Protein AF-A0A3D1IEH5-F1 (afdb_monomer)

pLDDT: mean 81.84, std 12.42, range [46.44, 93.25]

Sequence (68 aa):
TALHGAVIRGSGPLVLFLMDQGADLEASNKKGWTPLTIAEGVFYSNTGKRWPEMERLLLEVGARPTGH

Radius of gyration: 10.88 Å; Cα contacts (8 Å, |Δi|>4): 80; chains: 1; bounding box: 31×26×21 Å

Structure (mmCIF, N/CA/C/O backbone):
data_AF-A0A3D1IEH5-F1
#
_entry.id   AF-A0A3D1IEH5-F1
#
loop_
_atom_site.group_PDB
_atom_site.id
_atom_site.type_symbol
_atom_site.label_atom_id
_atom_site.label_alt_id
_atom_site.label_comp_id
_atom_site.label_asym_id
_atom_site.label_entity_id
_atom_site.label_seq_id
_atom_site.pdbx_PDB_ins_code
_atom_site.Cartn_x
_atom_site.Cartn_y
_atom_site.Cartn_z
_atom_site.occupancy
_atom_site.B_iso_or_equiv
_atom_site.auth_seq_id
_atom_site.auth_comp_id
_atom_site.auth_asym_id
_atom_site.auth_atom_id
_atom_site.pdbx_PDB_model_num
ATOM 1 N N . THR A 1 1 ? 3.771 -0.300 8.353 1.00 81.50 1 THR A N 1
ATOM 2 C CA . THR A 1 1 ? 2.581 -0.987 8.909 1.00 81.50 1 THR A CA 1
ATOM 3 C C . THR A 1 1 ? 2.503 -2.406 8.354 1.00 81.50 1 THR A C 1
ATOM 5 O O . THR A 1 1 ? 3.373 -2.765 7.563 1.00 81.50 1 THR A O 1
ATOM 8 N N . ALA A 1 2 ? 1.509 -3.218 8.743 1.00 86.88 2 ALA A N 1
ATOM 9 C CA . ALA A 1 2 ? 1.319 -4.574 8.201 1.00 86.88 2 ALA A CA 1
ATOM 10 C C . ALA A 1 2 ? 1.194 -4.578 6.664 1.00 86.88 2 ALA A C 1
ATOM 12 O O . ALA A 1 2 ? 1.835 -5.388 5.994 1.00 86.88 2 ALA A O 1
ATOM 13 N N . LEU A 1 3 ? 0.477 -3.591 6.114 1.00 88.62 3 LEU A N 1
ATOM 14 C CA . LEU A 1 3 ? 0.260 -3.428 4.677 1.00 88.62 3 LEU A CA 1
ATOM 15 C C . LEU A 1 3 ? 1.562 -3.198 3.896 1.00 88.62 3 LEU A C 1
ATOM 17 O O . LEU A 1 3 ? 1.768 -3.794 2.846 1.00 88.62 3 LEU A O 1
ATOM 21 N N . HIS A 1 4 ? 2.513 -2.448 4.462 1.00 88.44 4 HIS A N 1
ATOM 22 C CA . HIS A 1 4 ? 3.834 -2.267 3.843 1.00 88.44 4 H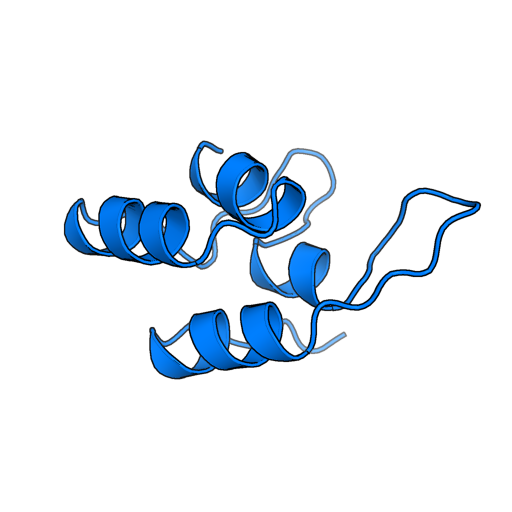IS A CA 1
ATOM 23 C C . HIS A 1 4 ? 4.580 -3.597 3.711 1.00 88.44 4 HIS A C 1
ATOM 25 O O . HIS A 1 4 ? 5.219 -3.858 2.700 1.00 88.44 4 HIS A O 1
ATOM 31 N N . GLY A 1 5 ? 4.492 -4.456 4.731 1.00 87.50 5 GLY A N 1
ATOM 32 C CA . GLY A 1 5 ? 5.109 -5.780 4.693 1.00 87.50 5 GLY A CA 1
ATOM 33 C C . GLY A 1 5 ? 4.466 -6.702 3.656 1.00 87.50 5 GLY A C 1
ATOM 34 O O . GLY A 1 5 ? 5.165 -7.526 3.073 1.00 87.50 5 GLY A O 1
ATOM 35 N N . ALA A 1 6 ? 3.161 -6.566 3.409 1.00 90.06 6 ALA A N 1
ATOM 36 C CA . ALA A 1 6 ? 2.457 -7.314 2.368 1.00 90.06 6 ALA A CA 1
ATOM 37 C C . ALA A 1 6 ? 2.899 -6.892 0.959 1.00 90.06 6 ALA A C 1
ATOM 39 O O . ALA A 1 6 ? 3.208 -7.754 0.134 1.00 90.06 6 ALA A O 1
ATOM 40 N N . VAL A 1 7 ? 3.034 -5.581 0.733 1.00 88.56 7 VAL A N 1
ATOM 41 C CA . VAL A 1 7 ? 3.544 -5.014 -0.525 1.00 88.56 7 VAL A CA 1
ATOM 42 C C . VAL A 1 7 ? 5.002 -5.410 -0.766 1.00 88.56 7 VAL A C 1
ATOM 44 O O . VAL A 1 7 ? 5.313 -5.918 -1.837 1.00 88.56 7 VAL A O 1
ATOM 47 N N . ILE A 1 8 ? 5.885 -5.279 0.235 1.00 85.19 8 ILE A N 1
ATOM 48 C CA . ILE A 1 8 ? 7.304 -5.686 0.131 1.00 85.19 8 ILE A CA 1
ATOM 49 C C . ILE A 1 8 ? 7.437 -7.179 -0.197 1.00 85.19 8 ILE A C 1
ATOM 51 O O . ILE A 1 8 ? 8.351 -7.589 -0.910 1.00 85.19 8 ILE A O 1
ATOM 55 N N . ARG A 1 9 ? 6.526 -8.010 0.322 1.00 85.00 9 ARG A N 1
ATOM 56 C CA . ARG A 1 9 ? 6.483 -9.445 0.015 1.00 85.00 9 ARG A CA 1
ATOM 57 C C . ARG A 1 9 ? 5.888 -9.760 -1.359 1.00 85.00 9 ARG A C 1
ATOM 59 O O . ARG A 1 9 ? 5.957 -10.913 -1.771 1.00 85.00 9 ARG A O 1
ATOM 66 N N . GLY A 1 10 ? 5.293 -8.788 -2.052 1.00 86.25 10 GLY A N 1
ATOM 67 C CA . GLY A 1 10 ? 4.581 -9.024 -3.306 1.00 86.25 10 GLY A CA 1
ATOM 68 C C . GLY A 1 10 ? 3.322 -9.882 -3.131 1.00 86.25 10 GLY A C 1
ATOM 69 O O . GLY A 1 10 ? 2.916 -10.565 -4.066 1.00 86.25 10 GLY A O 1
ATOM 70 N N . SER A 1 11 ? 2.721 -9.905 -1.936 1.00 90.19 11 SER A N 1
ATOM 71 C CA . SER A 1 11 ? 1.600 -10.798 -1.623 1.00 90.19 11 SER A CA 1
ATOM 72 C C . SER A 1 11 ? 0.254 -10.090 -1.784 1.00 90.19 11 SER A C 1
ATOM 74 O O . SER A 1 11 ? -0.257 -9.492 -0.839 1.00 90.19 11 SER A O 1
ATOM 76 N N . GLY A 1 12 ? -0.334 -10.188 -2.979 1.00 89.38 12 GLY A N 1
ATOM 77 C CA . GLY A 1 12 ? -1.678 -9.669 -3.272 1.00 89.38 12 GLY A CA 1
ATOM 78 C C . GLY A 1 12 ? -2.768 -10.195 -2.322 1.00 89.38 12 GLY A C 1
ATOM 79 O O . GLY A 1 12 ? -3.497 -9.383 -1.757 1.00 89.38 12 GLY A O 1
ATOM 80 N N . PRO A 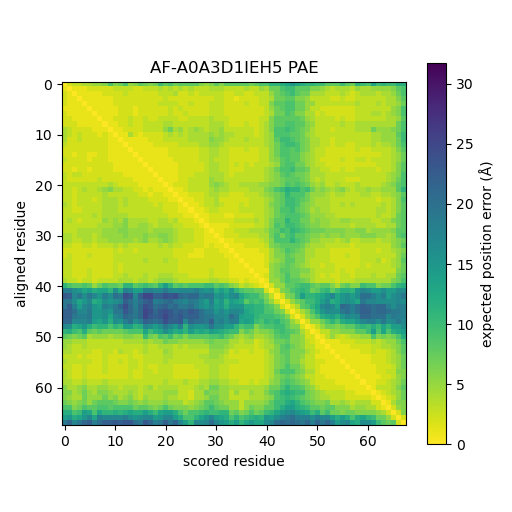1 13 ? -2.841 -11.513 -2.031 1.00 91.81 13 PRO A N 1
ATOM 81 C CA . PRO A 1 13 ? -3.820 -12.047 -1.081 1.00 91.81 13 PRO A CA 1
ATOM 82 C C . PRO A 1 13 ? -3.707 -11.434 0.318 1.00 91.81 13 PRO A C 1
ATOM 84 O O . PRO A 1 13 ? -4.716 -11.188 0.970 1.00 91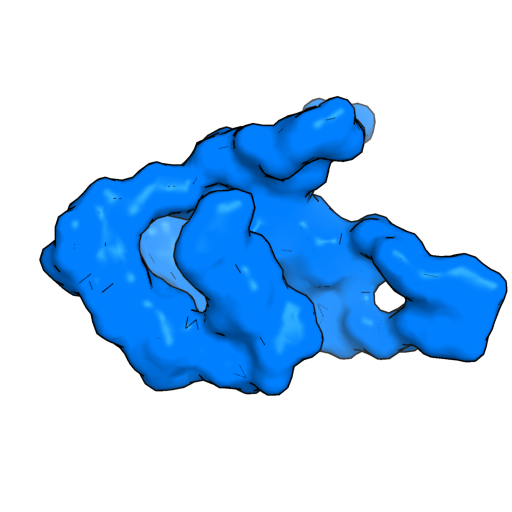.81 13 PRO A O 1
ATOM 87 N N . LEU A 1 14 ? -2.484 -11.148 0.778 1.00 91.19 14 LEU A N 1
ATOM 88 C CA . LEU A 1 14 ? -2.266 -10.520 2.078 1.00 91.19 14 LEU A CA 1
ATOM 89 C C . LEU A 1 14 ? -2.671 -9.040 2.072 1.00 91.19 14 LEU A C 1
ATOM 91 O O . LEU A 1 14 ? -3.161 -8.546 3.082 1.00 91.19 14 LEU A O 1
ATOM 95 N N . VAL A 1 15 ? -2.492 -8.339 0.949 1.00 91.06 15 VAL A N 1
ATOM 96 C CA . VAL A 1 15 ? -2.992 -6.967 0.776 1.00 91.06 15 VAL A CA 1
ATOM 97 C C . VAL A 1 15 ? -4.518 -6.941 0.835 1.00 91.06 15 VAL A C 1
ATOM 99 O O . VAL A 1 15 ? -5.065 -6.167 1.615 1.00 91.06 15 VAL A O 1
ATOM 102 N N . LEU A 1 16 ? -5.192 -7.826 0.095 1.00 90.94 16 LEU A N 1
ATOM 103 C CA . LEU A 1 16 ? -6.655 -7.940 0.110 1.00 90.94 16 LEU A CA 1
ATOM 104 C C . LEU A 1 16 ? -7.186 -8.293 1.502 1.00 90.94 16 LEU A C 1
ATOM 106 O O . LEU A 1 16 ? -8.136 -7.677 1.971 1.00 90.94 16 LEU A O 1
ATOM 110 N N . PHE A 1 17 ? -6.535 -9.232 2.193 1.00 93.25 17 PHE A N 1
ATOM 111 C CA . PHE A 1 17 ? -6.895 -9.588 3.564 1.00 93.25 17 PHE A CA 1
ATOM 112 C C . PHE A 1 17 ? -6.770 -8.395 4.518 1.00 93.25 17 PHE A C 1
ATOM 114 O O . PHE A 1 17 ? -7.669 -8.131 5.304 1.00 93.25 17 PHE A O 1
ATOM 121 N N . LEU A 1 18 ? -5.666 -7.648 4.454 1.00 91.12 18 LEU A N 1
ATOM 122 C CA . LEU A 1 18 ? -5.478 -6.476 5.309 1.00 91.12 18 LEU A CA 1
ATOM 123 C C . LEU A 1 18 ? -6.481 -5.365 4.978 1.00 91.12 18 LEU A C 1
ATOM 125 O O . LEU A 1 18 ? -6.978 -4.716 5.894 1.00 91.12 18 LEU A O 1
ATOM 129 N N . MET A 1 19 ? -6.801 -5.167 3.698 1.00 89.44 19 MET A N 1
ATOM 130 C CA . MET A 1 19 ? -7.826 -4.219 3.259 1.00 89.44 19 MET A CA 1
ATOM 131 C C . MET A 1 19 ? -9.205 -4.575 3.825 1.00 89.44 19 MET A C 1
ATOM 133 O O . MET A 1 19 ? -9.872 -3.700 4.367 1.00 89.44 19 MET A O 1
ATOM 137 N N . ASP A 1 20 ? -9.606 -5.847 3.756 1.00 91.00 20 ASP A N 1
ATOM 138 C CA . ASP A 1 20 ? -10.871 -6.338 4.324 1.00 91.00 20 ASP A CA 1
ATOM 139 C C . ASP A 1 20 ? -10.967 -6.076 5.838 1.00 91.00 20 ASP A C 1
ATOM 141 O O . ASP A 1 20 ? -12.024 -5.741 6.365 1.00 91.00 20 ASP A O 1
ATOM 145 N N . GLN A 1 21 ? -9.828 -6.107 6.532 1.00 91.88 21 GLN A N 1
ATOM 146 C CA . GLN A 1 21 ? -9.723 -5.747 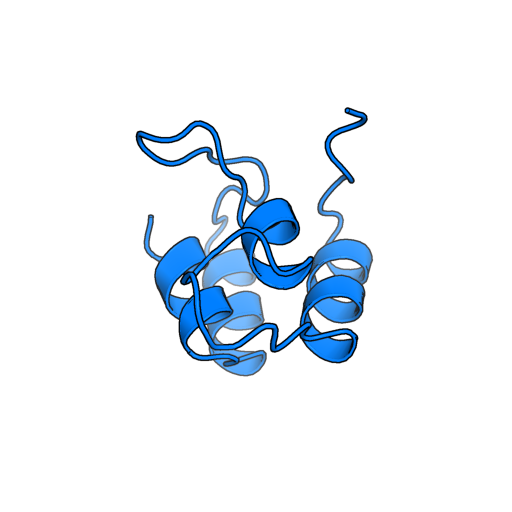7.949 1.00 91.88 21 GLN A CA 1
ATOM 147 C C . GLN A 1 21 ? -9.712 -4.228 8.217 1.00 91.88 21 GLN A C 1
ATOM 149 O O . GLN A 1 21 ? -9.503 -3.808 9.355 1.00 91.88 21 GLN A O 1
ATOM 154 N N . GLY A 1 22 ? -9.918 -3.389 7.197 1.00 89.12 22 GLY A N 1
ATOM 155 C CA . GLY A 1 22 ? -9.923 -1.931 7.318 1.00 89.12 22 GLY A CA 1
ATOM 156 C C . GLY A 1 22 ? -8.527 -1.313 7.409 1.00 89.12 22 GLY A C 1
ATOM 157 O O . GLY A 1 22 ? -8.359 -0.262 8.029 1.00 89.12 22 GLY A O 1
ATOM 158 N N . ALA A 1 23 ? -7.504 -1.962 6.841 1.00 89.69 23 ALA A N 1
ATOM 159 C CA . ALA A 1 23 ? -6.167 -1.383 6.803 1.00 89.69 23 ALA A CA 1
ATOM 160 C C . ALA A 1 23 ? -6.144 -0.079 5.997 1.00 89.69 23 ALA A C 1
ATOM 162 O O . ALA A 1 23 ? -6.630 -0.007 4.871 1.00 89.69 23 ALA A O 1
ATOM 163 N N . ASP A 1 24 ? -5.488 0.927 6.565 1.00 89.38 24 ASP A N 1
ATOM 164 C CA . ASP A 1 24 ? -5.266 2.209 5.911 1.00 89.38 24 ASP A CA 1
ATOM 165 C C . ASP A 1 24 ? -4.260 2.070 4.753 1.00 89.38 24 ASP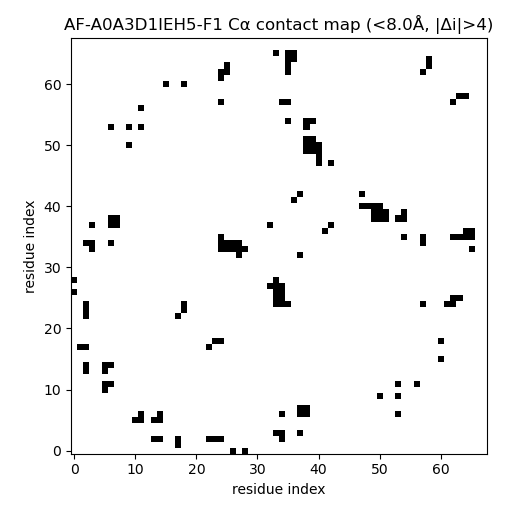 A C 1
ATOM 167 O O . ASP A 1 24 ? -3.078 1.756 4.957 1.00 89.38 24 ASP A O 1
ATOM 171 N N . LEU A 1 25 ? -4.762 2.292 3.535 1.00 87.50 25 LEU A N 1
ATOM 172 C CA . LEU A 1 25 ? -4.016 2.249 2.277 1.00 87.50 25 LEU A CA 1
ATOM 173 C C . LEU A 1 25 ? -3.110 3.474 2.080 1.00 87.50 25 LEU A C 1
ATOM 175 O O . LEU A 1 25 ? -2.140 3.387 1.328 1.00 87.50 25 LEU A O 1
ATOM 179 N N . GLU A 1 26 ? -3.394 4.588 2.758 1.00 89.19 26 GLU A N 1
ATOM 180 C CA . GLU A 1 26 ? -2.616 5.833 2.688 1.00 89.19 26 GLU A CA 1
ATOM 181 C C . GLU A 1 26 ? -1.637 5.975 3.863 1.00 89.19 26 GLU A C 1
ATOM 183 O O . GLU A 1 26 ? -0.875 6.942 3.941 1.00 89.19 26 GLU A O 1
ATOM 188 N N . ALA A 1 27 ? -1.595 4.981 4.758 1.00 88.69 27 ALA A N 1
ATOM 189 C CA . ALA A 1 27 ? -0.677 4.968 5.884 1.00 88.69 27 ALA A CA 1
ATOM 190 C C . ALA A 1 27 ? 0.766 5.142 5.402 1.00 88.69 27 ALA A C 1
ATOM 192 O O . ALA A 1 27 ? 1.274 4.333 4.627 1.00 88.69 27 ALA A O 1
ATOM 193 N N . SER A 1 28 ? 1.463 6.148 5.920 1.00 88.19 28 SER A N 1
ATOM 194 C CA . SER A 1 28 ? 2.876 6.364 5.623 1.00 88.19 28 SER A CA 1
ATOM 195 C C . SER A 1 28 ? 3.777 5.711 6.676 1.00 88.19 28 SER A C 1
ATOM 197 O O . SER A 1 28 ? 3.464 5.653 7.870 1.00 88.19 28 SER A O 1
ATOM 199 N N . ASN A 1 29 ? 4.917 5.160 6.254 1.00 85.44 29 ASN A N 1
ATOM 200 C CA . ASN A 1 29 ? 5.958 4.717 7.186 1.00 85.44 29 ASN A CA 1
ATOM 201 C C . ASN A 1 29 ? 6.820 5.896 7.683 1.00 85.44 29 ASN A C 1
ATOM 203 O O . ASN A 1 29 ? 6.644 7.044 7.291 1.00 85.44 29 ASN A O 1
ATOM 207 N N . LYS A 1 30 ? 7.841 5.599 8.501 1.00 84.81 30 LYS A N 1
ATOM 208 C CA . LYS A 1 30 ? 8.811 6.594 9.007 1.00 84.81 30 LYS A CA 1
ATOM 209 C C . LYS A 1 30 ? 9.581 7.362 7.916 1.00 84.81 30 LYS A C 1
ATOM 211 O O . LYS A 1 30 ? 10.233 8.346 8.235 1.00 84.81 30 LYS A O 1
ATOM 216 N N . LYS A 1 31 ? 9.558 6.892 6.667 1.00 82.00 31 LYS A N 1
ATOM 217 C CA . LYS A 1 31 ? 10.171 7.543 5.501 1.00 82.00 31 LYS A CA 1
ATOM 218 C C . LYS A 1 31 ? 9.155 8.334 4.664 1.00 82.00 31 LYS A C 1
ATOM 220 O O . LYS A 1 31 ? 9.527 8.850 3.619 1.00 82.00 31 LYS A O 1
ATOM 225 N N . GLY A 1 32 ? 7.894 8.407 5.095 1.00 86.00 32 GLY A N 1
ATOM 226 C CA . GLY A 1 32 ? 6.817 9.058 4.350 1.00 86.00 32 GLY A CA 1
ATOM 227 C C . GLY A 1 32 ? 6.268 8.229 3.186 1.00 86.00 32 GLY A C 1
ATOM 228 O O . GLY A 1 32 ? 5.495 8.751 2.396 1.00 86.00 32 GLY A O 1
ATOM 229 N N . TRP A 1 33 ? 6.651 6.955 3.051 1.00 86.00 33 TRP A N 1
ATOM 230 C CA . TRP A 1 33 ? 6.192 6.121 1.937 1.00 86.00 33 TRP A CA 1
ATOM 231 C C . TRP A 1 33 ? 4.868 5.462 2.256 1.00 86.00 33 TRP A C 1
ATOM 233 O O . TRP A 1 33 ? 4.735 4.869 3.327 1.00 86.00 33 TRP A O 1
ATOM 243 N N . THR A 1 34 ? 3.949 5.514 1.300 1.00 89.56 34 THR A N 1
ATOM 244 C CA . THR A 1 34 ? 2.710 4.740 1.331 1.00 89.56 34 THR A CA 1
ATOM 245 C C . THR A 1 34 ? 2.957 3.328 0.775 1.00 89.56 34 THR A C 1
ATOM 247 O O . THR A 1 34 ? 3.970 3.082 0.108 1.00 89.56 34 THR A O 1
ATOM 250 N N . PRO A 1 35 ? 2.043 2.373 1.013 1.00 89.12 35 PRO A N 1
ATOM 251 C CA . PRO A 1 35 ? 2.025 1.087 0.323 1.00 89.12 35 PRO A CA 1
ATOM 252 C C . PRO A 1 35 ? 2.173 1.218 -1.197 1.00 89.12 35 PRO A C 1
ATOM 254 O O . PRO A 1 35 ? 2.916 0.445 -1.800 1.00 89.12 35 PRO A O 1
ATOM 257 N N . LEU A 1 36 ? 1.526 2.214 -1.807 1.00 88.00 36 LEU A N 1
ATOM 258 C CA . LEU A 1 36 ? 1.601 2.445 -3.247 1.00 88.00 36 LEU A CA 1
ATOM 259 C C . LEU A 1 36 ? 2.990 2.924 -3.675 1.00 88.00 36 LEU A C 1
ATOM 261 O O . LEU A 1 36 ? 3.575 2.323 -4.570 1.00 88.00 36 LEU A O 1
ATOM 265 N N . THR A 1 37 ? 3.584 3.876 -2.950 1.00 85.69 37 THR A N 1
ATOM 266 C CA . THR A 1 37 ? 4.962 4.340 -3.195 1.00 85.69 37 THR A CA 1
ATOM 267 C C . THR A 1 37 ? 5.975 3.184 -3.141 1.00 85.69 37 THR A C 1
ATOM 269 O O . THR A 1 37 ? 6.955 3.145 -3.886 1.00 85.69 37 THR A O 1
ATOM 272 N N . ILE A 1 38 ? 5.743 2.194 -2.272 1.00 84.38 38 ILE A N 1
ATOM 273 C CA . ILE A 1 38 ? 6.573 0.982 -2.205 1.00 84.38 38 ILE A CA 1
ATOM 274 C C . ILE A 1 38 ? 6.363 0.093 -3.437 1.00 84.38 38 ILE A C 1
ATOM 276 O O . ILE A 1 38 ? 7.343 -0.416 -3.984 1.00 84.38 38 ILE A O 1
ATOM 280 N N . ALA A 1 39 ? 5.119 -0.096 -3.884 1.00 84.88 39 ALA A N 1
ATOM 281 C CA . ALA A 1 39 ? 4.806 -0.883 -5.079 1.00 84.88 39 ALA A CA 1
ATOM 282 C C . ALA A 1 39 ? 5.377 -0.258 -6.368 1.00 84.88 39 ALA A C 1
ATOM 284 O O . ALA A 1 39 ? 5.859 -0.986 -7.243 1.00 84.88 39 ALA A O 1
ATOM 285 N N . GLU A 1 40 ? 5.397 1.078 -6.441 1.00 82.75 40 GLU A N 1
ATOM 286 C CA . GLU A 1 40 ? 5.982 1.866 -7.536 1.00 82.75 40 GLU A CA 1
ATOM 287 C C . GLU A 1 40 ? 7.510 1.711 -7.645 1.00 82.75 40 GLU A C 1
ATOM 289 O O . GLU A 1 40 ? 8.096 2.003 -8.688 1.00 82.75 40 GLU A O 1
ATOM 294 N N . GLY A 1 41 ? 8.166 1.163 -6.616 1.00 71.31 41 GLY A N 1
ATOM 295 C CA . GLY A 1 41 ? 9.580 0.789 -6.672 1.00 71.31 41 GLY A CA 1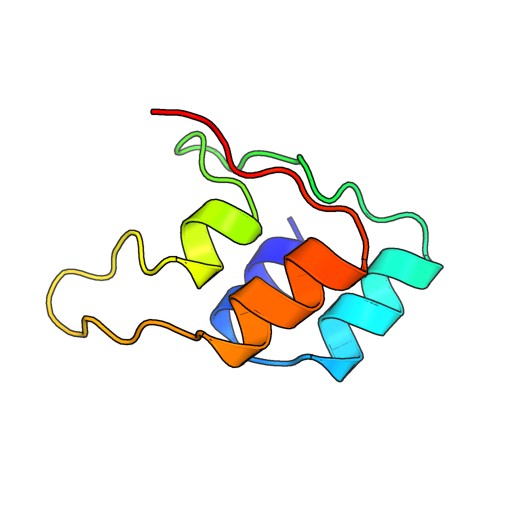
ATOM 296 C C . GLY A 1 41 ? 10.522 1.760 -5.964 1.00 71.31 41 GLY A C 1
ATOM 297 O O . GLY A 1 41 ? 11.719 1.779 -6.264 1.00 7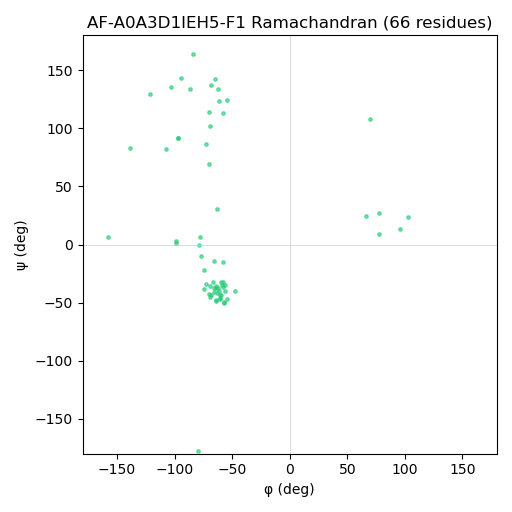1.31 41 GLY A O 1
ATOM 298 N N . VAL A 1 42 ? 10.024 2.539 -4.998 1.00 64.62 42 VAL A N 1
ATOM 299 C CA . VAL A 1 42 ? 10.850 3.428 -4.169 1.00 64.62 42 VAL A CA 1
ATOM 300 C C . VAL A 1 42 ? 11.685 2.591 -3.174 1.00 64.62 42 VAL A C 1
ATOM 302 O O . VAL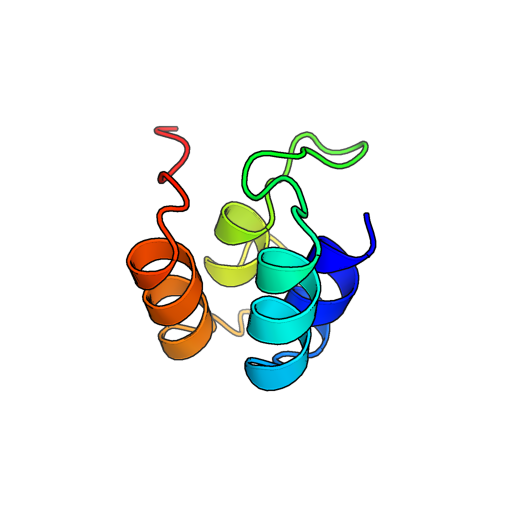 A 1 42 ? 11.323 2.359 -2.027 1.00 64.62 42 VAL A O 1
ATOM 305 N N . PHE A 1 43 ? 12.852 2.167 -3.673 1.00 63.78 43 PHE A N 1
ATOM 306 C CA . PHE A 1 43 ? 14.099 1.782 -2.994 1.00 63.78 43 PHE A CA 1
ATOM 307 C C . PHE A 1 43 ? 14.163 0.487 -2.163 1.00 63.78 43 PHE A C 1
ATOM 309 O O . PHE A 1 43 ? 13.886 0.465 -0.965 1.00 63.78 43 PHE A O 1
ATOM 316 N N . TYR A 1 44 ? 14.881 -0.488 -2.729 1.00 47.56 44 TYR A N 1
ATOM 317 C CA . TYR A 1 44 ? 16.199 -0.835 -2.178 1.00 47.56 44 TYR A CA 1
ATOM 318 C C . TYR A 1 44 ? 17.259 -0.667 -3.279 1.00 47.56 44 TYR A C 1
ATOM 320 O O . TYR A 1 44 ? 17.086 -1.146 -4.398 1.00 47.56 44 TYR A O 1
ATOM 328 N N . SER A 1 45 ? 18.335 0.054 -2.960 1.00 50.03 45 SER A N 1
ATOM 329 C CA . SER A 1 45 ? 19.342 0.653 -3.852 1.00 50.03 45 SER A CA 1
ATOM 330 C C . SER A 1 45 ? 20.205 -0.290 -4.717 1.00 50.03 45 SER A C 1
ATOM 332 O O . SER A 1 45 ? 21.343 0.051 -5.010 1.00 50.03 45 SER A O 1
ATOM 334 N N . ASN A 1 46 ? 19.715 -1.456 -5.144 1.00 51.09 46 ASN A N 1
ATOM 335 C CA . ASN A 1 46 ? 20.367 -2.278 -6.178 1.00 51.09 46 ASN A CA 1
ATOM 336 C C . ASN A 1 46 ? 19.414 -3.263 -6.894 1.00 51.09 46 ASN A C 1
ATOM 338 O O . ASN A 1 46 ? 19.849 -4.105 -7.674 1.00 51.09 46 ASN A O 1
ATOM 342 N N . THR A 1 47 ? 18.108 -3.193 -6.623 1.00 52.75 47 THR A N 1
ATOM 343 C CA . THR A 1 47 ? 17.092 -4.076 -7.213 1.00 52.75 47 THR A CA 1
ATOM 344 C C . THR A 1 47 ? 15.871 -3.240 -7.556 1.00 52.75 47 THR A C 1
ATOM 346 O O . THR A 1 47 ? 14.932 -3.148 -6.769 1.00 52.75 47 THR A O 1
ATOM 349 N N . GLY A 1 48 ? 15.895 -2.591 -8.720 1.00 55.34 48 GLY A N 1
ATOM 350 C CA . GLY A 1 48 ? 14.746 -1.870 -9.271 1.00 55.34 48 GLY A CA 1
ATOM 351 C C . GLY A 1 48 ? 13.654 -2.844 -9.710 1.00 55.34 48 GLY A C 1
ATOM 352 O O . GLY A 1 48 ? 13.440 -3.043 -10.900 1.00 55.34 48 GLY A O 1
ATOM 353 N N . LYS A 1 49 ? 13.000 -3.513 -8.758 1.00 61.34 49 LYS A N 1
ATOM 354 C CA . LYS A 1 49 ? 11.884 -4.412 -9.039 1.00 61.34 49 LYS A CA 1
ATOM 355 C C .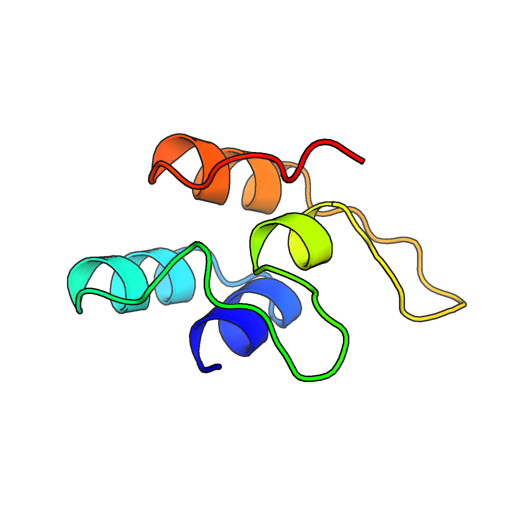 LYS A 1 49 ? 10.589 -3.638 -8.820 1.00 61.34 49 LYS A C 1
ATOM 357 O O . LYS A 1 49 ? 10.084 -3.574 -7.706 1.00 61.34 49 LYS A O 1
ATOM 362 N N . ARG A 1 50 ? 10.081 -3.018 -9.887 1.00 65.31 50 ARG A N 1
ATOM 363 C CA . ARG A 1 50 ? 8.716 -2.478 -9.911 1.00 65.31 50 ARG A CA 1
ATOM 364 C C . ARG A 1 50 ? 7.735 -3.649 -9.882 1.00 65.31 50 ARG A C 1
ATOM 366 O O . ARG A 1 50 ? 7.942 -4.632 -10.597 1.00 65.31 50 ARG A O 1
ATOM 373 N N . TRP A 1 51 ? 6.675 -3.545 -9.085 1.00 77.38 51 TRP A N 1
ATOM 374 C CA . TRP A 1 51 ? 5.583 -4.519 -9.075 1.00 77.38 51 TRP A CA 1
ATOM 375 C C . TRP A 1 51 ? 4.337 -3.913 -9.727 1.00 77.38 51 TRP A C 1
ATOM 377 O O . TRP A 1 51 ? 3.441 -3.470 -9.013 1.00 77.38 51 TRP A O 1
ATOM 387 N N . PRO A 1 52 ? 4.240 -3.916 -11.070 1.00 81.50 52 PRO A N 1
ATOM 388 C CA . PRO A 1 52 ? 3.096 -3.327 -11.769 1.00 81.50 52 PRO A CA 1
ATOM 389 C C . PRO A 1 52 ? 1.764 -3.981 -11.378 1.00 81.50 52 PRO A C 1
ATOM 391 O O . PRO A 1 52 ? 0.745 -3.306 -11.309 1.00 81.50 52 PRO A O 1
ATOM 394 N N . GLU A 1 53 ? 1.772 -5.277 -11.058 1.00 85.00 53 GLU A N 1
ATOM 395 C CA . GLU A 1 53 ? 0.575 -5.975 -10.577 1.00 85.00 53 GLU A CA 1
ATOM 396 C C . GLU A 1 53 ? 0.154 -5.516 -9.175 1.00 85.00 53 GLU A C 1
ATOM 398 O O . GLU A 1 53 ? -1.029 -5.402 -8.880 1.00 85.00 53 GLU A O 1
ATOM 403 N N . MET A 1 54 ? 1.121 -5.202 -8.310 1.00 87.19 54 MET A N 1
ATOM 404 C CA . MET A 1 54 ? 0.834 -4.706 -6.964 1.00 87.19 54 MET A CA 1
ATOM 405 C C . MET A 1 54 ? 0.353 -3.256 -6.997 1.00 87.19 54 MET A C 1
ATOM 407 O O . MET A 1 54 ? -0.545 -2.891 -6.250 1.00 87.19 54 MET A O 1
ATOM 411 N N . GLU A 1 55 ? 0.935 -2.444 -7.878 1.00 88.38 55 GLU A N 1
ATOM 412 C CA . GLU A 1 55 ? 0.470 -1.089 -8.170 1.00 88.38 55 GLU A CA 1
ATOM 413 C C . GLU A 1 55 ? -0.990 -1.121 -8.631 1.00 88.38 55 GLU A C 1
ATOM 415 O O . GLU A 1 55 ? -1.832 -0.449 -8.043 1.00 88.38 55 GLU A O 1
ATOM 420 N N . ARG A 1 56 ? -1.315 -1.980 -9.608 1.00 88.69 56 ARG A N 1
ATOM 421 C CA . ARG A 1 56 ? -2.692 -2.187 -10.074 1.00 88.69 56 ARG A CA 1
ATOM 422 C C . ARG A 1 56 ? -3.626 -2.616 -8.958 1.00 88.69 56 ARG A C 1
ATOM 424 O O . ARG A 1 56 ? -4.652 -1.977 -8.782 1.00 88.69 56 ARG A O 1
ATOM 431 N N . LEU A 1 57 ? -3.245 -3.626 -8.182 1.00 90.12 57 LEU A N 1
ATOM 432 C CA . LEU A 1 57 ? -4.075 -4.114 -7.089 1.00 90.12 57 LEU A CA 1
ATOM 433 C C . LEU A 1 57 ? -4.340 -3.014 -6.057 1.00 90.12 57 LEU A C 1
ATOM 435 O O . LEU A 1 57 ? -5.476 -2.850 -5.633 1.00 90.12 57 LEU A O 1
ATOM 439 N N . LEU A 1 58 ? -3.322 -2.227 -5.692 1.00 89.06 58 LEU A N 1
ATOM 440 C CA . LEU A 1 58 ? -3.475 -1.092 -4.779 1.00 89.06 58 LEU A CA 1
ATOM 441 C C . LEU A 1 58 ? -4.407 -0.014 -5.354 1.00 89.06 58 LEU A C 1
ATOM 443 O O . LEU A 1 58 ? -5.255 0.497 -4.628 1.00 89.06 58 LEU A O 1
ATOM 447 N N . LEU A 1 59 ? -4.302 0.298 -6.647 1.00 89.31 59 LEU A N 1
ATOM 448 C CA . LEU A 1 59 ? -5.210 1.232 -7.321 1.00 89.31 59 LEU A CA 1
ATOM 449 C C . LEU A 1 59 ? -6.649 0.692 -7.391 1.00 89.31 59 LEU A C 1
ATOM 451 O O . LEU A 1 59 ? -7.592 1.445 -7.158 1.00 89.31 59 LEU A O 1
ATOM 455 N N . GLU A 1 60 ? -6.830 -0.603 -7.663 1.00 89.69 60 GLU A N 1
ATOM 456 C CA . GLU A 1 60 ? -8.142 -1.266 -7.706 1.00 89.69 60 GLU A CA 1
ATOM 457 C C . GLU A 1 60 ? -8.839 -1.257 -6.343 1.00 89.69 60 GLU A C 1
ATOM 459 O O . GLU A 1 60 ? -10.051 -1.054 -6.276 1.00 89.69 60 GLU A O 1
ATOM 464 N N . VAL A 1 61 ? -8.083 -1.412 -5.252 1.00 87.44 61 VAL A N 1
ATOM 465 C CA . VAL A 1 61 ? -8.627 -1.305 -3.888 1.00 87.44 61 VAL A CA 1
ATOM 466 C C . VAL A 1 61 ? -8.830 0.141 -3.418 1.00 87.44 61 VAL A C 1
ATOM 468 O O . VAL A 1 61 ? -9.303 0.364 -2.305 1.00 87.44 61 VAL A O 1
ATOM 471 N N . GLY A 1 62 ? -8.506 1.132 -4.255 1.00 86.25 62 GLY A N 1
ATOM 472 C CA . GLY A 1 62 ? -8.763 2.548 -3.994 1.00 86.25 62 GLY A CA 1
ATOM 473 C C . GLY A 1 62 ? -7.593 3.332 -3.394 1.00 86.25 62 GLY A C 1
ATOM 474 O O . GLY A 1 62 ? -7.800 4.459 -2.941 1.00 86.25 62 GLY A O 1
ATOM 475 N N . ALA A 1 63 ? -6.371 2.788 -3.392 1.00 87.12 63 ALA A N 1
ATOM 476 C CA . ALA A 1 63 ? -5.186 3.561 -3.026 1.00 87.12 63 ALA A CA 1
ATOM 477 C C . ALA A 1 63 ? -4.949 4.684 -4.045 1.00 87.12 63 ALA A C 1
ATOM 479 O O . ALA A 1 63 ? -5.138 4.506 -5.251 1.00 87.12 63 ALA A O 1
ATOM 480 N N . ARG A 1 64 ? -4.513 5.851 -3.567 1.00 85.62 64 ARG A N 1
ATOM 481 C CA . ARG A 1 64 ? -4.266 7.020 -4.414 1.00 85.62 64 ARG A CA 1
ATOM 482 C C . ARG A 1 64 ? -2.775 7.215 -4.663 1.00 85.62 64 ARG A C 1
ATOM 484 O O . ARG A 1 64 ? -2.006 7.147 -3.703 1.00 85.62 64 ARG A O 1
ATOM 491 N N . PRO A 1 65 ? -2.359 7.508 -5.911 1.00 77.88 65 PRO A N 1
ATOM 492 C CA . PRO A 1 65 ? -0.988 7.909 -6.187 1.00 77.88 65 PRO A CA 1
ATOM 493 C C . PRO A 1 65 ? -0.689 9.194 -5.425 1.00 77.88 65 PRO A C 1
ATOM 495 O O . PRO A 1 65 ? -1.385 10.202 -5.569 1.00 77.88 65 PRO A O 1
ATOM 498 N N . THR A 1 66 ? 0.349 9.154 -4.597 1.00 68.62 66 THR A N 1
ATOM 499 C CA . THR A 1 66 ? 0.900 10.361 -3.993 1.00 68.62 66 THR A CA 1
ATOM 500 C C . THR A 1 66 ? 1.559 11.155 -5.111 1.00 68.62 66 THR A C 1
ATOM 502 O O . THR A 1 66 ? 2.637 10.789 -5.570 1.00 68.62 66 THR A O 1
ATOM 505 N N . GLY A 1 67 ? 0.878 12.198 -5.593 1.00 56.62 67 GLY A N 1
ATOM 506 C CA . GLY A 1 67 ? 1.452 13.133 -6.555 1.00 56.62 67 GLY A CA 1
ATOM 507 C C . GLY A 1 67 ? 2.718 13.748 -5.963 1.00 56.62 67 GLY A C 1
ATOM 508 O O . GLY A 1 67 ? 2.639 14.454 -4.957 1.00 56.62 67 GLY A O 1
ATOM 509 N N . HIS A 1 68 ? 3.865 13.421 -6.552 1.00 46.44 68 HIS A N 1
ATOM 510 C CA . HIS A 1 68 ? 5.153 14.052 -6.283 1.00 46.44 68 HIS A CA 1
ATOM 511 C C . HIS A 1 68 ? 5.425 15.153 -7.303 1.00 46.44 68 HIS A C 1
ATOM 513 O O . HIS A 1 68 ? 5.079 14.950 -8.490 1.00 46.44 68 HIS A O 1
#

Foldseek 3Di:
DQLLVCLVVVNLVSNVVCVVVVDDQCDADPVRDGSLNVLCQPDDVPDSDRNVVSNVSSVVSPRDPPDD

Mean predicted aligned error: 5.58 Å

Nearest PDB structures (foldseek):
  4k5b-assembly2_B  TM=8.313E-01  e=5.119E-03  Escherichia coli
  3zng-assembly1_A  TM=8.333E-01  e=1.260E-02  Homo sapiens
  6qfk-assembly1_A  TM=8.336E-01  e=1.919E-02  Bifidobacterium longum
  3zkj-assembly1_A  TM=8.330E-01  e=3.715E-02  Homo sapiens
  6jd6-assembly1_B  TM=8.522E-01  e=4.724E-02  Arabidopsis thaliana

Secondary structure (DSSP, 8-state):
-HHHHHHHTT-HHHHHHHHHTT--SS---TTS--HHHHHTT---TT-----HHHHHHHHHTTPPP---

Solvent-accessible surface area (backbone atoms only — not comparable to full-atom values): 4120 Å² total; per-residue (Å²): 99,75,58,42,56,21,48,76,66,69,35,64,70,56,40,54,53,40,45,76,73,67,51,70,56,76,51,57,43,101,83,67,44,26,39,51,49,49,22,69,35,70,71,57,99,86,58,88,64,60,35,68,69,52,36,48,51,39,46,73,76,65,40,72,84,79,86,125